Protein AF-A0A2A2B5B4-F1 (afdb_monomer_lite)

Secondary structure (DSSP, 8-state):
--------HHHHHHHHHHHHHHHHHHHHHHHH---HHHHHHHHHHHHHHHHHHHHHT-TTHHHHPPPPHHHHHHHHHHHHHHHHHHHHHHHH---TTHHHHHHHHHHHHHHHHHHT-

Radius of gyration: 15.84 Å; chains: 1; bounding box: 44×34×37 Å

Foldseek 3Di:
DPPQLDDDPVLLVLLLQLLVLVLVVLCVQLVVDPDPVSVVVSVVVNVVSVVLNVLSPDPCRRPDDDDDPVSLVSSLNSLVSVLVVLVVVCVVDPDPVVVVVNVVSVVVSVVSNVSSD

Structure (mmCIF, N/CA/C/O backbone):
data_AF-A0A2A2B5B4-F1
#
_entry.id   AF-A0A2A2B5B4-F1
#
loop_
_atom_site.group_PDB
_atom_site.id
_atom_site.type_symbol
_atom_site.label_atom_id
_atom_site.label_alt_id
_atom_site.label_comp_id
_atom_site.label_asym_id
_atom_site.label_entity_id
_atom_site.label_seq_id
_atom_site.pdbx_PDB_ins_code
_atom_site.Cartn_x
_atom_site.Cartn_y
_atom_site.Cartn_z
_atom_site.occupancy
_atom_site.B_iso_or_equiv
_atom_site.auth_seq_id
_atom_site.auth_comp_id
_atom_site.auth_asym_id
_atom_site.auth_atom_id
_atom_site.pdbx_PDB_model_num
ATOM 1 N N . MET A 1 1 ? 25.866 -2.144 -9.626 1.00 33.31 1 MET A N 1
ATOM 2 C CA . MET A 1 1 ? 24.778 -1.966 -10.611 1.00 33.31 1 MET A CA 1
ATOM 3 C C . MET A 1 1 ? 23.508 -1.640 -9.844 1.00 33.31 1 MET A C 1
ATOM 5 O O . MET A 1 1 ? 23.081 -2.465 -9.052 1.00 33.31 1 MET A O 1
ATOM 9 N N . SER A 1 2 ? 22.968 -0.429 -9.998 1.00 42.12 2 SER A N 1
ATOM 10 C CA . SER A 1 2 ? 21.659 -0.060 -9.443 1.00 42.12 2 SER A CA 1
ATOM 11 C C . SER A 1 2 ? 20.588 -0.766 -10.272 1.00 42.12 2 SER A C 1
ATOM 13 O O . SER A 1 2 ? 20.347 -0.368 -11.409 1.00 42.12 2 SER A O 1
ATOM 15 N N . SER A 1 3 ? 19.998 -1.851 -9.765 1.00 55.03 3 SER A N 1
ATOM 16 C CA . SER A 1 3 ? 18.815 -2.439 -10.395 1.00 55.03 3 SER A CA 1
ATOM 17 C C . SER A 1 3 ? 17.631 -1.523 -10.097 1.00 55.03 3 SER A C 1
ATOM 19 O O . SER A 1 3 ? 17.042 -1.591 -9.017 1.00 55.03 3 SER A O 1
ATOM 21 N N . TYR A 1 4 ? 17.326 -0.612 -11.017 1.00 67.25 4 TYR A N 1
ATOM 22 C CA . TYR A 1 4 ? 16.121 0.201 -10.919 1.00 67.25 4 TYR A CA 1
ATOM 23 C C . TYR A 1 4 ? 14.902 -0.723 -10.898 1.00 67.25 4 TYR A C 1
ATOM 25 O O . TYR A 1 4 ? 14.808 -1.677 -11.676 1.00 67.25 4 TYR A O 1
ATOM 33 N N . LEU A 1 5 ? 13.993 -0.471 -9.959 1.00 77.69 5 LEU A N 1
ATOM 34 C CA . LEU A 1 5 ? 12.760 -1.230 -9.836 1.00 77.69 5 LEU A CA 1
ATOM 35 C C . LEU A 1 5 ? 11.818 -0.802 -10.965 1.00 77.69 5 LEU A C 1
ATOM 37 O O . LEU A 1 5 ? 11.124 0.200 -10.846 1.00 77.69 5 LEU A O 1
ATOM 41 N N . CYS A 1 6 ? 11.804 -1.564 -12.054 1.00 84.25 6 CYS A N 1
ATOM 42 C CA . CYS A 1 6 ? 10.894 -1.333 -13.172 1.00 84.25 6 CYS A CA 1
ATOM 43 C C . CYS A 1 6 ? 9.521 -1.931 -12.855 1.00 84.25 6 CYS A C 1
ATOM 45 O O . CYS A 1 6 ? 9.409 -3.152 -12.728 1.00 84.25 6 CYS A O 1
ATOM 47 N N . LEU A 1 7 ? 8.486 -1.104 -12.725 1.00 87.31 7 LEU A N 1
ATOM 48 C CA . LEU A 1 7 ? 7.114 -1.546 -12.479 1.00 87.31 7 LEU A CA 1
ATOM 49 C C . LEU A 1 7 ? 6.248 -1.320 -13.718 1.00 87.31 7 LEU A C 1
ATOM 51 O O . LEU A 1 7 ? 6.225 -0.240 -14.300 1.00 87.31 7 LEU A O 1
ATOM 55 N N . THR A 1 8 ? 5.475 -2.333 -14.086 1.00 89.56 8 THR A N 1
ATOM 56 C CA . THR A 1 8 ? 4.401 -2.196 -15.072 1.00 89.56 8 THR A CA 1
ATOM 57 C C . THR A 1 8 ? 3.304 -1.273 -14.541 1.00 89.56 8 THR A C 1
ATOM 59 O O . THR A 1 8 ? 3.118 -1.143 -13.328 1.00 89.56 8 THR A O 1
ATOM 62 N N . ASP A 1 9 ? 2.510 -0.684 -15.434 1.00 89.12 9 ASP A N 1
ATOM 63 C CA . ASP A 1 9 ? 1.366 0.149 -15.036 1.00 89.12 9 ASP A CA 1
ATOM 64 C C . ASP A 1 9 ? 0.375 -0.617 -14.152 1.00 89.12 9 ASP A C 1
ATOM 66 O O . ASP A 1 9 ? -0.190 -0.066 -13.206 1.00 89.12 9 ASP A O 1
ATOM 70 N N . TYR A 1 10 ? 0.212 -1.918 -14.407 1.00 89.06 10 TYR A N 1
ATOM 71 C CA . TYR A 1 10 ? -0.595 -2.790 -13.562 1.00 89.06 10 TYR A CA 1
ATOM 72 C C . TYR A 1 10 ? -0.038 -2.891 -12.135 1.00 89.06 10 TYR A C 1
ATOM 74 O O . TYR A 1 10 ? -0.778 -2.690 -11.173 1.00 89.06 10 TYR A O 1
ATOM 82 N N . GLU A 1 11 ? 1.262 -3.156 -11.979 1.00 90.88 11 GLU A N 1
ATOM 83 C CA . GLU A 1 11 ? 1.911 -3.225 -10.664 1.00 90.88 11 GLU A CA 1
ATOM 84 C C . GLU A 1 11 ? 1.835 -1.879 -9.933 1.00 90.88 11 GLU A C 1
ATOM 86 O O . GLU A 1 11 ? 1.513 -1.849 -8.746 1.00 90.88 11 GLU A O 1
ATOM 91 N N . LYS A 1 12 ? 2.048 -0.758 -10.636 1.00 92.00 12 LYS A N 1
ATOM 92 C CA . LYS A 1 12 ? 1.894 0.592 -10.067 1.00 92.00 12 LYS A CA 1
ATOM 93 C C . LYS A 1 12 ? 0.477 0.818 -9.539 1.00 92.00 12 LYS A C 1
ATOM 95 O O . LYS A 1 12 ? 0.314 1.271 -8.407 1.00 92.00 12 LYS A O 1
ATOM 100 N N . ASN A 1 13 ? -0.544 0.441 -10.310 1.00 91.25 13 ASN A N 1
ATOM 101 C CA . ASN A 1 13 ? -1.948 0.544 -9.900 1.00 91.25 13 ASN A CA 1
ATOM 102 C C . ASN A 1 13 ? -2.293 -0.383 -8.726 1.00 91.25 13 ASN A C 1
ATOM 104 O O . ASN A 1 13 ? -3.082 -0.012 -7.850 1.00 91.25 13 ASN A O 1
ATOM 108 N N . LEU A 1 14 ? -1.697 -1.577 -8.680 1.00 91.56 14 LEU A N 1
ATOM 109 C CA . LEU A 1 14 ? -1.875 -2.515 -7.577 1.00 91.56 14 LEU A CA 1
ATOM 110 C C . LEU A 1 14 ? -1.286 -1.953 -6.278 1.00 91.56 14 LEU A C 1
ATOM 112 O O . LEU A 1 14 ? -1.946 -2.004 -5.238 1.00 91.56 14 LEU A O 1
ATOM 116 N N . ILE A 1 15 ? -0.084 -1.368 -6.339 1.00 93.00 15 ILE A N 1
ATOM 117 C CA . ILE A 1 15 ? 0.531 -0.701 -5.186 1.00 93.00 15 ILE A CA 1
ATOM 118 C C . ILE A 1 15 ? -0.302 0.502 -4.754 1.00 93.00 15 ILE A C 1
ATOM 120 O O . ILE A 1 15 ? -0.592 0.639 -3.570 1.00 93.00 15 ILE A O 1
ATOM 124 N N . ASP A 1 16 ? -0.726 1.347 -5.691 1.00 93.75 16 ASP A N 1
ATOM 125 C CA . ASP A 1 16 ? -1.550 2.515 -5.388 1.00 93.75 16 ASP A CA 1
ATOM 126 C C . ASP A 1 16 ? -2.844 2.124 -4.659 1.00 93.75 16 ASP A C 1
ATOM 128 O O . ASP A 1 16 ? -3.138 2.638 -3.581 1.00 93.75 16 ASP A O 1
ATOM 132 N N . SER A 1 17 ? -3.556 1.117 -5.172 1.00 91.88 17 SER A N 1
ATOM 133 C CA . SER A 1 17 ? -4.758 0.571 -4.528 1.00 91.88 17 SER A CA 1
ATOM 134 C C . SER A 1 17 ? -4.468 0.055 -3.114 1.00 91.88 17 SER A C 1
ATOM 136 O O . SER A 1 17 ? -5.252 0.260 -2.184 1.00 91.88 17 SER A O 1
ATOM 138 N N . ALA A 1 18 ? -3.327 -0.607 -2.933 1.00 93.38 18 ALA A N 1
ATOM 139 C CA . ALA A 1 18 ? -2.905 -1.157 -1.657 1.00 93.38 18 ALA A CA 1
ATOM 140 C C . ALA A 1 18 ? -2.564 -0.067 -0.622 1.00 93.38 18 ALA A C 1
ATOM 142 O O . ALA A 1 18 ? -2.933 -0.187 0.552 1.00 93.38 18 ALA A O 1
ATOM 143 N N . LEU A 1 19 ? -1.903 1.010 -1.054 1.00 95.44 19 LEU A N 1
ATOM 144 C CA . LEU A 1 19 ? -1.586 2.169 -0.220 1.00 95.44 19 LEU A CA 1
ATOM 145 C C . LEU A 1 19 ? -2.856 2.941 0.157 1.00 95.44 19 LEU A C 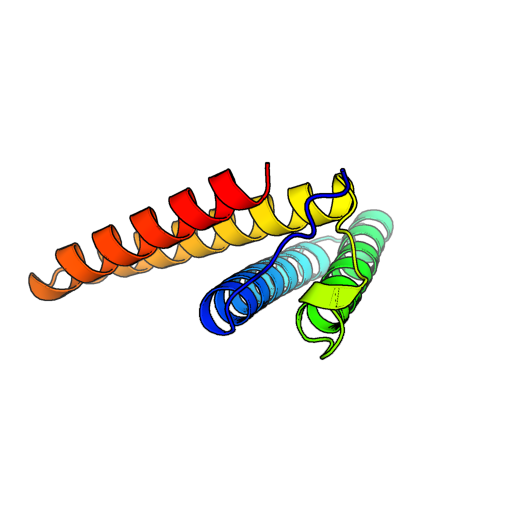1
ATOM 147 O O . LEU A 1 19 ? -3.041 3.246 1.334 1.00 95.44 19 LEU A O 1
ATOM 151 N N . LEU A 1 20 ? -3.780 3.157 -0.784 1.00 93.94 20 LEU A N 1
ATOM 152 C CA . LEU A 1 20 ? -5.066 3.812 -0.518 1.00 93.94 20 LEU A CA 1
ATOM 153 C C . LEU A 1 20 ? -5.905 3.050 0.519 1.00 93.94 20 LEU A C 1
ATOM 155 O O . LEU A 1 20 ? -6.476 3.659 1.426 1.00 93.94 20 LEU A O 1
ATOM 159 N N . ILE A 1 21 ? -5.940 1.715 0.452 1.00 91.94 21 ILE A N 1
ATOM 160 C CA . ILE A 1 21 ? -6.606 0.886 1.472 1.00 91.94 21 ILE A CA 1
ATOM 161 C C . ILE A 1 21 ? -5.953 1.070 2.843 1.00 91.94 21 ILE A C 1
ATOM 163 O O . ILE A 1 21 ? -6.649 1.159 3.858 1.00 91.94 21 ILE A O 1
ATOM 167 N N . LEU A 1 22 ? -4.621 1.118 2.898 1.00 93.06 22 LEU A N 1
ATOM 168 C CA . LEU A 1 22 ? -3.908 1.341 4.152 1.00 93.06 22 LEU A CA 1
ATOM 169 C C . LEU A 1 22 ? -4.224 2.728 4.729 1.00 93.06 22 LEU A C 1
ATOM 171 O O . LEU A 1 22 ? -4.459 2.842 5.931 1.00 93.06 22 LEU A O 1
ATOM 175 N N . MET A 1 23 ? -4.322 3.752 3.879 1.00 94.62 23 MET A N 1
ATOM 176 C CA . MET A 1 23 ? -4.707 5.100 4.298 1.00 94.62 23 MET A CA 1
ATOM 177 C C . MET A 1 23 ? -6.122 5.145 4.869 1.00 94.62 23 MET A C 1
ATOM 179 O O . MET A 1 23 ? -6.340 5.746 5.919 1.00 94.62 23 MET A O 1
ATOM 183 N N . GLN A 1 24 ? -7.076 4.463 4.228 1.00 93.00 24 GLN A N 1
ATOM 184 C CA . GLN A 1 24 ? -8.447 4.352 4.734 1.00 93.00 24 GLN A CA 1
ATOM 185 C C . GLN A 1 24 ? -8.491 3.695 6.119 1.00 93.00 24 GLN A C 1
ATOM 187 O O . GLN A 1 24 ? -9.188 4.188 7.005 1.00 93.00 24 GLN A O 1
ATOM 192 N N . LYS A 1 25 ? -7.708 2.629 6.342 1.00 90.75 25 LYS A N 1
ATOM 193 C CA . LYS A 1 25 ? -7.591 2.002 7.670 1.00 90.75 25 LYS A CA 1
ATOM 194 C C . LYS A 1 25 ? -7.005 2.962 8.704 1.00 90.75 25 LYS A C 1
ATOM 196 O O . LYS A 1 25 ? -7.524 3.056 9.808 1.00 90.75 25 LYS A O 1
ATOM 201 N N . ASN A 1 26 ? -5.961 3.705 8.346 1.00 92.06 26 ASN A N 1
ATOM 202 C CA . ASN A 1 26 ? -5.359 4.691 9.243 1.00 92.06 26 ASN A CA 1
ATOM 203 C C . ASN A 1 26 ? -6.340 5.817 9.607 1.00 92.06 26 ASN A C 1
ATOM 205 O O . ASN A 1 26 ? -6.359 6.234 10.758 1.00 92.06 26 ASN A O 1
ATOM 209 N N . ILE A 1 27 ? -7.180 6.279 8.668 1.00 92.06 27 ILE A N 1
ATOM 210 C CA . ILE A 1 27 ? -8.247 7.258 8.958 1.00 92.06 27 ILE A CA 1
ATOM 211 C C . ILE A 1 27 ? -9.228 6.676 9.978 1.00 92.06 27 ILE A C 1
ATOM 213 O O . ILE A 1 27 ? -9.578 7.347 10.944 1.00 92.06 27 ILE A O 1
ATOM 217 N N . GLN A 1 28 ? -9.641 5.418 9.800 1.00 90.81 28 GLN A N 1
ATOM 218 C CA . GLN A 1 28 ? -10.528 4.745 10.752 1.00 90.81 28 GLN A CA 1
ATOM 219 C C . GLN A 1 28 ? -9.900 4.659 12.148 1.00 90.81 28 GLN A C 1
ATOM 221 O O . GLN A 1 28 ? -10.561 5.007 13.121 1.00 90.81 28 GLN A O 1
ATOM 226 N N . TYR A 1 29 ? -8.629 4.259 12.251 1.00 88.69 29 TYR A N 1
ATOM 227 C CA . TYR A 1 29 ? -7.930 4.185 13.537 1.00 88.69 29 TYR A CA 1
ATOM 228 C C . TYR A 1 29 ? -7.711 5.555 14.181 1.00 88.69 29 TYR A C 1
ATOM 230 O O . TYR A 1 29 ? -7.867 5.686 15.391 1.00 88.69 29 TYR A O 1
ATOM 238 N N . SER A 1 30 ? -7.392 6.575 13.381 1.00 89.88 30 SER A N 1
ATOM 239 C CA . SER A 1 30 ? -7.278 7.960 13.844 1.00 89.88 30 SER A CA 1
ATOM 240 C C . SER A 1 30 ? -8.599 8.421 14.466 1.00 89.88 30 SER A C 1
ATOM 242 O O . SER A 1 30 ? -8.626 8.810 15.628 1.00 89.88 30 SER A O 1
ATOM 244 N N . ASN A 1 31 ? -9.716 8.246 13.755 1.00 89.31 31 ASN A N 1
ATOM 245 C CA . ASN A 1 31 ? -11.042 8.668 14.218 1.00 89.31 31 ASN A CA 1
ATOM 246 C C . ASN A 1 31 ? -11.557 7.888 15.442 1.00 89.31 31 ASN A C 1
ATOM 248 O O . ASN A 1 31 ? -12.451 8.363 16.134 1.00 89.31 31 ASN A O 1
ATOM 252 N N . GLN A 1 32 ? -11.042 6.680 15.687 1.00 90.94 32 GLN A N 1
ATOM 253 C CA . GLN A 1 32 ? -11.401 5.857 16.849 1.00 90.94 32 GLN A CA 1
ATOM 254 C C . GLN A 1 32 ? -10.581 6.190 18.100 1.00 90.94 32 GLN A C 1
ATOM 256 O O . GLN A 1 32 ? -10.948 5.764 19.194 1.00 90.94 32 GLN A O 1
ATOM 261 N N . SER A 1 33 ? -9.473 6.915 17.952 1.00 87.00 33 SER A N 1
ATOM 262 C CA . SER A 1 33 ? -8.606 7.277 19.067 1.00 87.00 33 SER A CA 1
ATOM 263 C C . SER A 1 33 ? -9.069 8.569 19.729 1.00 87.00 33 SER A C 1
ATOM 265 O O . SER A 1 33 ? -9.339 9.557 19.051 1.00 87.00 33 SER A O 1
ATOM 267 N N . THR A 1 34 ? -9.074 8.591 21.060 1.00 86.44 34 THR A N 1
ATOM 268 C CA . THR A 1 34 ? -9.231 9.815 21.863 1.00 86.44 34 THR A CA 1
ATOM 269 C C . THR A 1 34 ? -7.894 10.478 22.198 1.00 86.44 34 THR A C 1
ATOM 271 O O . THR A 1 34 ? -7.878 11.555 22.778 1.00 86.44 34 THR A O 1
ATOM 274 N N . GLU A 1 35 ? -6.771 9.831 21.875 1.00 93.00 35 GLU A N 1
ATOM 275 C CA . GLU A 1 35 ? -5.427 10.353 22.125 1.00 93.00 35 GLU A CA 1
ATOM 276 C C . GLU A 1 35 ? -4.900 11.122 20.907 1.00 93.00 35 GLU A C 1
ATOM 278 O O . GLU A 1 35 ? -4.681 10.532 19.841 1.00 93.00 35 GLU A O 1
ATOM 283 N N . ASP A 1 36 ? -4.626 12.418 21.086 1.00 89.25 36 ASP A N 1
ATOM 284 C CA . ASP A 1 36 ? -4.127 13.324 20.038 1.00 89.25 36 ASP A CA 1
ATOM 285 C C . ASP A 1 36 ? -2.831 12.823 19.388 1.00 89.25 36 ASP A C 1
ATOM 287 O O . ASP A 1 36 ? -2.654 12.913 18.172 1.00 89.25 36 ASP A O 1
ATOM 291 N N . PHE A 1 37 ? -1.926 12.235 20.177 1.00 91.06 37 PHE A N 1
ATOM 292 C CA . PHE A 1 37 ? -0.672 11.679 19.665 1.00 91.06 37 PHE A CA 1
ATOM 293 C C . PHE A 1 37 ? -0.913 10.544 18.659 1.00 91.06 37 PHE A C 1
ATOM 295 O O . PHE A 1 37 ? -0.280 10.489 17.601 1.00 91.06 37 PHE A O 1
ATOM 302 N N . ILE A 1 38 ? -1.861 9.653 18.956 1.00 88.50 38 ILE A N 1
ATOM 303 C CA . ILE A 1 38 ? -2.233 8.548 18.067 1.00 88.50 38 ILE A CA 1
ATOM 304 C C . ILE A 1 38 ? -2.918 9.094 16.808 1.00 88.50 38 ILE A C 1
ATOM 306 O O . ILE A 1 38 ? -2.635 8.628 15.701 1.00 88.50 38 ILE A O 1
ATOM 310 N N . GLN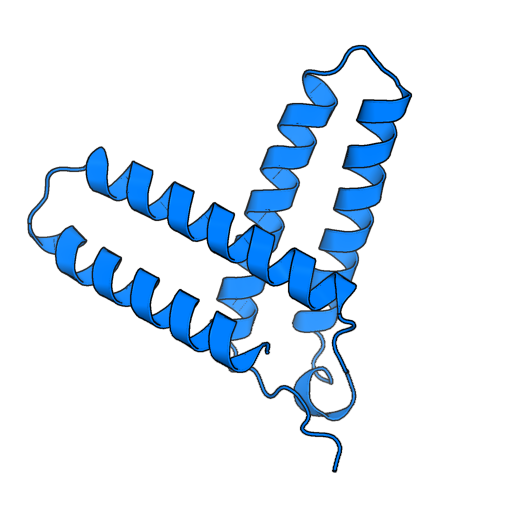 A 1 39 ? -3.775 10.110 16.946 1.00 89.38 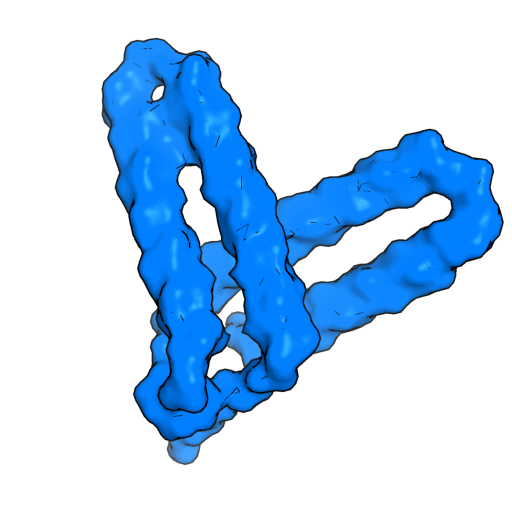39 GLN A N 1
ATOM 311 C CA . GLN A 1 39 ? -4.412 10.756 15.798 1.00 89.38 39 GLN A CA 1
ATOM 312 C C . GLN A 1 39 ? -3.376 11.361 14.844 1.00 89.38 39 GLN A C 1
ATOM 314 O O . GLN A 1 39 ? -3.390 11.048 13.648 1.00 89.38 39 GLN A O 1
ATOM 319 N N . GLN A 1 40 ? -2.440 12.153 15.379 1.00 91.44 40 GLN A N 1
ATOM 320 C CA . GLN A 1 40 ? -1.352 12.772 14.619 1.00 91.44 40 GLN A CA 1
ATOM 321 C C . GLN A 1 40 ? -0.438 11.730 13.972 1.00 91.44 40 GLN A C 1
ATOM 323 O O . GLN A 1 40 ? -0.042 11.889 12.817 1.00 91.44 40 GLN A O 1
ATOM 328 N N . HIS A 1 41 ? -0.131 10.633 14.672 1.00 92.06 41 HIS A N 1
ATOM 329 C CA . HIS A 1 41 ? 0.656 9.535 14.113 1.00 92.06 41 HIS A CA 1
ATOM 330 C C . HIS A 1 41 ? 0.037 8.996 12.815 1.00 92.06 41 HIS A C 1
ATOM 332 O O 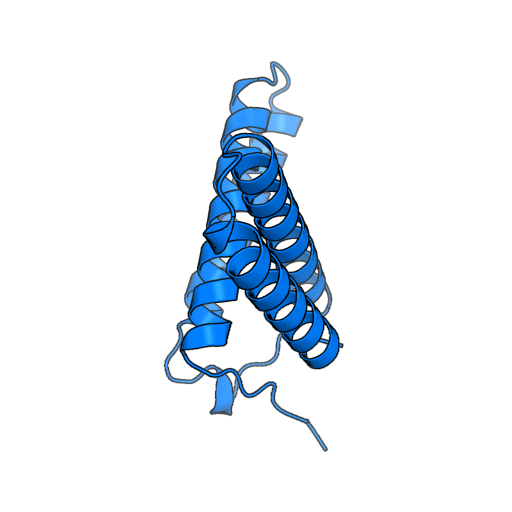. HIS A 1 41 ? 0.726 8.896 11.797 1.00 92.06 41 HIS A O 1
ATOM 338 N N . TYR A 1 42 ? -1.264 8.687 12.823 1.00 91.69 42 TYR A N 1
ATOM 339 C CA . TYR A 1 42 ? -1.950 8.156 11.643 1.00 91.69 42 TYR A CA 1
ATOM 340 C C . TYR A 1 42 ? -2.106 9.187 10.520 1.00 91.69 42 TYR A C 1
ATOM 342 O O . TYR A 1 42 ? -1.998 8.820 9.348 1.00 91.69 42 TYR A O 1
ATOM 350 N N . GLN A 1 43 ? -2.306 10.466 10.848 1.00 90.44 43 GLN A N 1
ATOM 351 C CA . GLN A 1 43 ? -2.345 11.548 9.857 1.00 90.44 43 GLN A CA 1
ATOM 352 C C . GLN A 1 43 ? -0.990 11.725 9.159 1.00 90.44 43 GLN A C 1
ATOM 354 O O . GLN A 1 43 ? -0.922 11.712 7.930 1.00 90.44 43 GLN A O 1
ATOM 359 N N . ASN A 1 44 ? 0.099 11.793 9.929 1.00 92.75 44 ASN A N 1
ATOM 360 C CA . ASN A 1 44 ? 1.458 11.894 9.394 1.00 92.75 44 ASN A CA 1
ATOM 361 C C . ASN A 1 44 ? 1.821 10.667 8.556 1.00 92.75 44 ASN A C 1
ATOM 363 O O . ASN A 1 44 ? 2.415 10.784 7.484 1.00 92.75 44 ASN A O 1
ATOM 367 N N . PHE A 1 45 ? 1.428 9.477 9.016 1.00 93.25 45 PHE A N 1
ATOM 368 C CA . PHE A 1 45 ? 1.657 8.261 8.253 1.00 93.25 45 PHE A CA 1
ATOM 369 C C . PHE A 1 45 ? 0.881 8.271 6.929 1.00 93.25 45 PHE A C 1
ATOM 371 O O . PHE A 1 45 ? 1.437 7.883 5.904 1.00 93.25 45 PHE A O 1
ATOM 378 N N . ASN A 1 46 ? -0.351 8.787 6.906 1.00 94.38 46 ASN A N 1
ATOM 379 C CA . ASN A 1 46 ? -1.103 8.972 5.666 1.00 94.38 46 ASN A CA 1
ATOM 380 C C . ASN A 1 46 ? -0.446 9.956 4.710 1.00 94.38 46 ASN A C 1
ATOM 382 O O . ASN A 1 46 ? -0.419 9.678 3.516 1.00 94.38 46 ASN A O 1
ATOM 386 N N . LEU A 1 47 ? 0.131 11.051 5.199 1.00 94.69 47 LEU A N 1
ATOM 387 C CA . LEU A 1 47 ? 0.879 11.959 4.333 1.00 94.69 47 LEU A CA 1
ATOM 388 C C . LEU A 1 47 ? 2.039 11.228 3.636 1.00 94.69 47 LEU A C 1
ATOM 390 O O . LEU A 1 47 ? 2.170 11.304 2.419 1.00 94.69 47 LEU A O 1
ATOM 394 N N . THR A 1 48 ? 2.796 10.409 4.376 1.00 94.19 48 THR A N 1
ATOM 395 C CA . THR A 1 48 ? 3.869 9.583 3.790 1.00 94.19 48 THR A CA 1
ATOM 396 C C . THR A 1 48 ? 3.345 8.596 2.737 1.00 94.19 48 THR A C 1
ATOM 398 O O . THR A 1 48 ? 3.993 8.370 1.717 1.00 94.19 48 THR A O 1
ATOM 401 N N . LEU A 1 49 ? 2.182 7.976 2.963 1.00 95.06 49 LEU A N 1
ATOM 402 C CA . LEU A 1 49 ? 1.582 7.059 1.984 1.00 95.06 49 LEU A CA 1
ATOM 403 C C . LEU A 1 49 ? 1.120 7.799 0.719 1.00 95.06 49 LEU A C 1
ATOM 405 O O . LEU A 1 49 ? 1.270 7.268 -0.378 1.00 95.06 49 LEU A O 1
ATOM 409 N N . PHE A 1 50 ? 0.612 9.026 0.863 1.00 94.25 50 PHE A N 1
ATOM 410 C CA . PHE A 1 50 ? 0.191 9.869 -0.256 1.00 94.25 50 PHE A CA 1
ATOM 411 C C . PHE A 1 50 ? 1.377 10.259 -1.141 1.00 94.25 50 PHE A C 1
ATOM 413 O O . PHE A 1 50 ? 1.328 10.102 -2.361 1.00 94.25 50 PHE A O 1
ATOM 420 N N . GLU A 1 51 ? 2.465 10.716 -0.523 1.00 94.06 51 GLU A N 1
ATOM 421 C CA . GLU A 1 51 ? 3.713 11.041 -1.218 1.00 94.06 51 GLU A CA 1
ATOM 422 C C . GLU A 1 51 ? 4.262 9.824 -1.969 1.00 94.06 51 GLU A C 1
ATOM 424 O O . GLU A 1 51 ? 4.706 9.939 -3.111 1.00 94.06 51 GLU A O 1
ATOM 429 N N . LEU A 1 52 ? 4.165 8.635 -1.367 1.00 94.25 52 LEU A N 1
ATOM 430 C CA . LEU A 1 52 ? 4.583 7.392 -2.003 1.00 94.25 52 LEU A CA 1
ATOM 431 C C . LEU A 1 52 ? 3.710 7.026 -3.215 1.00 94.25 52 LEU A C 1
ATOM 433 O O . LEU A 1 52 ? 4.248 6.627 -4.248 1.00 94.25 52 LEU A O 1
ATOM 437 N N . CYS A 1 53 ? 2.389 7.209 -3.135 1.00 93.94 53 CYS A N 1
ATOM 438 C CA . CYS A 1 53 ? 1.491 7.069 -4.288 1.00 93.94 53 CYS A CA 1
ATOM 439 C C . CYS A 1 53 ? 1.893 8.009 -5.434 1.00 93.94 53 CYS A C 1
ATOM 441 O O . CYS A 1 53 ? 2.012 7.574 -6.581 1.00 93.94 53 CYS A O 1
ATOM 443 N N . ALA A 1 54 ? 2.140 9.286 -5.125 1.00 92.94 54 ALA A N 1
ATOM 444 C CA . ALA A 1 54 ? 2.567 10.275 -6.113 1.00 92.94 54 ALA A CA 1
ATOM 445 C C . ALA A 1 54 ? 3.915 9.898 -6.748 1.00 92.94 54 ALA A C 1
ATOM 447 O O . ALA A 1 54 ? 4.070 9.964 -7.967 1.00 92.94 54 ALA A O 1
ATOM 448 N N . LYS A 1 55 ? 4.864 9.426 -5.932 1.00 91.56 55 LYS A N 1
ATOM 449 C CA . LYS A 1 55 ? 6.175 8.955 -6.383 1.00 91.56 55 LYS A CA 1
ATOM 450 C C . LYS A 1 55 ? 6.059 7.787 -7.362 1.00 91.56 55 LYS A C 1
ATOM 452 O O . LYS A 1 55 ? 6.655 7.841 -8.430 1.00 91.56 55 LYS A O 1
ATOM 457 N N . ILE A 1 56 ? 5.270 6.762 -7.036 1.00 90.06 56 ILE A N 1
ATOM 458 C CA . ILE A 1 56 ? 5.098 5.558 -7.875 1.00 90.06 56 ILE A CA 1
ATOM 459 C C . ILE A 1 56 ? 4.421 5.879 -9.211 1.00 90.06 56 ILE A C 1
ATOM 461 O O . ILE A 1 56 ? 4.752 5.282 -10.235 1.00 90.06 56 ILE A O 1
ATOM 465 N N . LYS A 1 57 ? 3.488 6.834 -9.211 1.00 89.94 57 LYS A N 1
ATOM 466 C CA . LYS A 1 57 ? 2.794 7.306 -10.418 1.00 89.94 57 LYS A CA 1
ATOM 467 C C . LYS A 1 57 ? 3.608 8.295 -11.250 1.00 89.94 57 LYS A C 1
ATOM 469 O O . LYS A 1 57 ? 3.166 8.667 -12.335 1.00 89.94 57 LYS A O 1
ATOM 474 N N . SER A 1 58 ? 4.767 8.734 -10.761 1.00 89.56 58 SER A N 1
ATOM 475 C CA . SER A 1 58 ? 5.625 9.647 -11.505 1.00 89.56 58 SER A CA 1
ATOM 476 C C . SER A 1 58 ? 6.047 9.021 -12.844 1.00 89.56 58 SER A C 1
ATOM 478 O O . SER A 1 58 ? 6.491 7.868 -12.861 1.00 89.56 58 SER A O 1
ATOM 480 N N . PRO A 1 59 ? 5.988 9.770 -13.961 1.00 85.00 59 PRO A N 1
ATOM 481 C CA . PRO A 1 59 ? 6.477 9.307 -15.263 1.00 85.00 59 PRO A CA 1
ATOM 482 C C . PRO A 1 59 ? 7.947 8.864 -15.252 1.00 85.00 59 PRO A C 1
ATOM 484 O O . PRO A 1 59 ? 8.358 8.048 -16.075 1.00 85.00 59 PRO A O 1
ATOM 487 N N . ASP A 1 60 ? 8.737 9.388 -14.312 1.00 84.62 60 ASP A N 1
ATOM 488 C CA . ASP A 1 60 ? 10.171 9.114 -14.199 1.00 84.62 60 ASP A CA 1
ATOM 489 C C . ASP A 1 60 ? 10.513 8.034 -13.166 1.00 84.62 60 ASP A C 1
ATOM 491 O O . ASP A 1 60 ? 11.696 7.798 -12.895 1.00 84.62 60 ASP A O 1
ATOM 495 N N . PHE A 1 61 ? 9.501 7.362 -12.602 1.00 85.25 61 PHE A N 1
ATOM 496 C CA . PHE A 1 61 ? 9.694 6.357 -11.559 1.00 85.25 61 PHE A CA 1
ATOM 497 C C . PHE A 1 61 ? 10.698 5.274 -11.985 1.00 85.25 61 PHE A C 1
ATOM 499 O O . PHE A 1 61 ? 11.713 5.080 -11.319 1.00 85.25 61 PHE A O 1
ATOM 506 N N . ASP A 1 62 ? 10.479 4.650 -13.146 1.00 78.88 62 ASP A N 1
ATOM 507 C CA . ASP A 1 62 ? 11.303 3.527 -13.623 1.00 78.88 62 ASP A CA 1
ATOM 508 C C . ASP A 1 62 ? 12.697 3.949 -14.114 1.00 78.88 62 ASP A C 1
ATOM 510 O O . ASP A 1 62 ? 13.560 3.102 -14.338 1.00 78.88 62 ASP A O 1
ATOM 514 N N . LYS A 1 63 ? 12.918 5.254 -14.317 1.00 73.56 63 LYS A N 1
ATOM 515 C CA . LYS A 1 63 ? 14.164 5.785 -14.884 1.00 73.56 63 LYS A CA 1
ATOM 516 C C . LYS A 1 63 ? 15.159 6.166 -13.799 1.00 73.56 63 LYS A C 1
ATOM 518 O O . LYS A 1 63 ? 16.328 5.816 -13.897 1.00 73.56 63 LYS A O 1
ATOM 523 N N . ASN A 1 64 ? 14.693 6.894 -12.783 1.00 69.12 64 ASN A N 1
ATOM 524 C CA . ASN A 1 64 ? 15.578 7.602 -11.856 1.00 69.12 64 ASN A CA 1
ATOM 525 C C . ASN A 1 64 ? 15.165 7.487 -10.384 1.00 69.12 64 ASN A C 1
ATOM 527 O O . ASN A 1 64 ? 15.881 8.001 -9.523 1.00 69.12 64 ASN A O 1
ATOM 531 N N . MET A 1 65 ? 14.032 6.853 -10.062 1.00 72.56 65 MET A N 1
ATOM 532 C CA . MET A 1 65 ? 13.562 6.784 -8.679 1.00 72.56 65 MET A CA 1
ATOM 533 C C . MET A 1 65 ? 13.882 5.437 -8.043 1.00 72.56 65 MET A C 1
ATOM 535 O O . MET A 1 65 ? 13.579 4.370 -8.568 1.00 72.56 65 MET A O 1
ATOM 539 N N . SER A 1 66 ? 14.477 5.495 -6.857 1.00 81.88 66 SER A N 1
ATOM 540 C CA . SER A 1 66 ? 14.616 4.344 -5.975 1.00 81.88 66 SER A CA 1
ATOM 541 C C . SER A 1 66 ? 13.580 4.413 -4.860 1.00 81.88 66 SER A C 1
ATOM 543 O O . SER A 1 66 ? 13.178 5.491 -4.406 1.00 81.88 66 SER A O 1
ATOM 545 N N . LEU A 1 67 ? 13.144 3.245 -4.400 1.00 87.38 67 LEU A N 1
ATOM 546 C CA . LEU A 1 67 ? 12.379 3.125 -3.170 1.00 87.38 67 LEU A CA 1
ATOM 547 C C . LEU A 1 67 ? 13.338 2.869 -2.010 1.00 87.38 67 LEU A C 1
ATOM 549 O O . LEU A 1 67 ? 14.185 1.979 -2.059 1.00 87.38 67 LEU A O 1
ATOM 553 N N . SER A 1 68 ? 13.184 3.638 -0.943 1.00 89.81 68 SER A N 1
ATOM 554 C CA . SER A 1 68 ? 13.829 3.369 0.335 1.00 89.81 68 SER A CA 1
ATOM 555 C C . SER A 1 68 ? 13.250 2.106 0.975 1.00 89.81 68 SER A C 1
ATOM 557 O O . SER A 1 68 ? 12.100 1.725 0.741 1.00 89.81 68 SER A O 1
ATOM 559 N N . SER A 1 69 ? 14.003 1.488 1.887 1.00 89.00 69 SER A N 1
ATOM 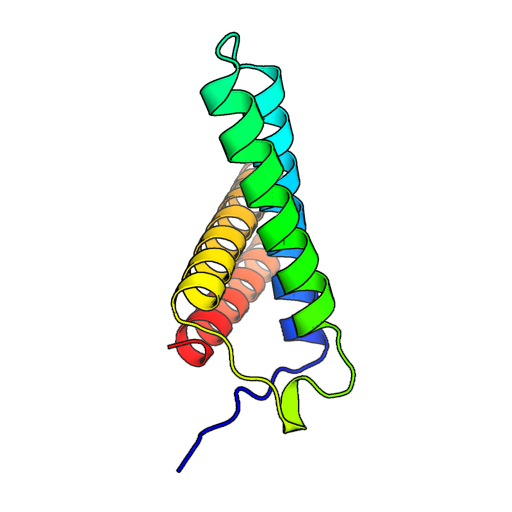560 C CA . SER A 1 69 ? 13.519 0.321 2.638 1.00 89.00 69 SER A CA 1
ATOM 561 C C . SER A 1 69 ? 12.236 0.610 3.426 1.00 89.00 69 SER A C 1
ATOM 563 O O . SER A 1 69 ? 11.429 -0.292 3.642 1.00 89.00 69 SER A O 1
ATOM 565 N N . LYS A 1 70 ? 12.025 1.860 3.865 1.00 90.88 70 LYS A N 1
ATOM 566 C CA . LYS A 1 70 ? 10.799 2.269 4.565 1.00 90.88 70 LYS A CA 1
ATOM 567 C C . LYS A 1 70 ? 9.603 2.295 3.613 1.00 90.88 70 LYS A C 1
ATOM 569 O O . LYS A 1 70 ? 8.548 1.781 3.967 1.00 90.88 70 LYS A O 1
ATOM 574 N N . GLU A 1 71 ? 9.777 2.834 2.409 1.00 92.31 71 GLU A N 1
ATOM 575 C CA . GLU A 1 71 ? 8.736 2.841 1.376 1.00 92.31 71 GLU A CA 1
ATOM 576 C C . GLU A 1 71 ? 8.383 1.415 0.939 1.00 92.31 71 GLU A C 1
ATOM 578 O O . GLU A 1 71 ? 7.207 1.063 0.917 1.00 92.31 71 GLU A O 1
ATOM 583 N N . ILE A 1 72 ? 9.383 0.554 0.716 1.00 91.56 72 ILE A N 1
ATOM 584 C CA . ILE A 1 72 ? 9.171 -0.869 0.398 1.00 91.56 72 ILE A CA 1
ATOM 585 C C . ILE A 1 72 ? 8.362 -1.564 1.503 1.00 91.56 72 ILE A C 1
ATOM 587 O O . ILE A 1 72 ? 7.397 -2.275 1.217 1.00 91.56 72 ILE A O 1
ATOM 591 N N . LYS A 1 73 ? 8.697 -1.327 2.779 1.00 91.50 73 LYS A N 1
ATOM 592 C CA . LYS A 1 73 ? 7.932 -1.865 3.918 1.00 91.50 73 LYS A CA 1
ATOM 593 C C . LYS A 1 73 ? 6.481 -1.378 3.923 1.00 91.50 73 LYS A C 1
ATOM 595 O O . LYS A 1 73 ? 5.581 -2.181 4.171 1.00 91.50 73 LYS A O 1
ATOM 600 N N . SER A 1 74 ? 6.242 -0.098 3.640 1.00 92.75 74 SER A N 1
ATOM 601 C CA . SER A 1 74 ? 4.885 0.454 3.536 1.00 92.75 74 SER A CA 1
ATOM 602 C C . SER A 1 74 ? 4.089 -0.196 2.403 1.00 92.75 74 SER A C 1
ATOM 604 O O . SER A 1 74 ? 2.936 -0.570 2.619 1.00 92.75 74 SER A O 1
ATOM 606 N N . ILE A 1 75 ? 4.711 -0.413 1.239 1.00 92.38 75 ILE A N 1
ATOM 607 C CA . ILE A 1 75 ? 4.086 -1.099 0.098 1.00 92.38 75 ILE A CA 1
ATOM 608 C C . ILE A 1 75 ? 3.716 -2.531 0.471 1.00 92.38 75 ILE A C 1
ATOM 610 O O . ILE A 1 75 ? 2.559 -2.912 0.318 1.00 92.38 75 ILE A O 1
ATOM 614 N N . LYS A 1 76 ? 4.649 -3.304 1.042 1.00 91.69 76 LYS A N 1
ATOM 615 C CA . LYS A 1 76 ? 4.388 -4.683 1.495 1.00 91.69 76 LYS A CA 1
ATOM 616 C C . LYS A 1 76 ? 3.237 -4.744 2.509 1.00 91.69 76 LYS A C 1
ATOM 618 O O . LYS A 1 76 ? 2.332 -5.569 2.387 1.00 91.69 76 LYS A O 1
ATOM 623 N N . LYS A 1 77 ? 3.191 -3.811 3.470 1.00 90.94 77 LYS A N 1
ATOM 624 C CA . LYS A 1 77 ? 2.082 -3.706 4.440 1.00 90.94 77 LYS A CA 1
ATOM 625 C C . LYS A 1 77 ? 0.742 -3.387 3.763 1.00 90.94 77 LYS A C 1
ATOM 627 O O . LYS A 1 77 ? -0.293 -3.946 4.145 1.00 90.94 77 LYS A O 1
ATOM 632 N N . GLY A 1 78 ? 0.755 -2.505 2.765 1.00 91.19 78 GLY A N 1
ATOM 633 C CA . GLY A 1 78 ? -0.404 -2.212 1.924 1.00 91.19 78 GLY A CA 1
ATOM 634 C C . GLY A 1 78 ? -0.878 -3.452 1.170 1.00 91.19 78 GLY A C 1
ATOM 635 O O . GLY A 1 78 ? -2.054 -3.804 1.250 1.00 91.19 78 GLY A O 1
ATOM 636 N N . LEU A 1 79 ? 0.030 -4.154 0.486 1.00 91.44 79 LEU A N 1
ATOM 637 C CA . LEU A 1 79 ? -0.271 -5.352 -0.306 1.00 91.44 79 LEU A CA 1
ATOM 638 C C . LEU A 1 79 ? -0.864 -6.467 0.560 1.00 91.44 79 LEU A C 1
ATOM 640 O O . LEU A 1 79 ? -1.890 -7.048 0.208 1.00 91.44 79 LEU A O 1
ATOM 644 N N . THR A 1 80 ? -0.305 -6.684 1.751 1.00 89.50 80 THR A N 1
ATOM 645 C CA . THR A 1 80 ? -0.875 -7.600 2.749 1.00 89.50 80 THR A CA 1
ATOM 646 C C . THR A 1 80 ? -2.300 -7.189 3.149 1.00 89.50 80 THR A C 1
ATOM 648 O O . THR A 1 80 ? -3.195 -8.032 3.263 1.00 89.50 80 THR A O 1
ATOM 651 N N . SER A 1 81 ? -2.550 -5.887 3.336 1.00 87.50 81 SER A N 1
ATOM 652 C CA . SER A 1 81 ? -3.889 -5.369 3.653 1.00 87.50 81 SER A CA 1
ATOM 653 C C . SER A 1 81 ? -4.886 -5.561 2.514 1.00 87.50 81 SER A C 1
ATOM 655 O O . SER A 1 81 ? -6.028 -5.941 2.782 1.00 87.50 81 SER A O 1
ATOM 657 N N . LEU A 1 82 ? -4.465 -5.325 1.271 1.00 87.19 82 LEU A N 1
ATOM 658 C CA . LEU A 1 82 ? -5.266 -5.562 0.074 1.00 87.19 82 LEU A CA 1
ATOM 659 C C . LEU A 1 82 ? -5.603 -7.052 -0.059 1.00 87.19 82 LEU A C 1
ATOM 661 O O . LEU A 1 82 ? -6.769 -7.406 -0.212 1.00 87.19 82 LEU A O 1
ATOM 665 N N . TYR A 1 83 ? -4.613 -7.930 0.097 1.00 85.94 83 TYR A N 1
ATOM 666 C CA . TYR A 1 83 ? -4.814 -9.377 0.075 1.00 85.94 83 TYR A CA 1
ATOM 667 C C . TYR A 1 83 ? -5.817 -9.846 1.139 1.00 85.94 83 TYR A C 1
ATOM 669 O O . TYR A 1 83 ? -6.712 -10.642 0.849 1.00 85.94 83 TYR A O 1
ATOM 677 N N . SER A 1 84 ? -5.708 -9.330 2.368 1.00 85.00 84 SER A N 1
ATOM 678 C CA . SER A 1 84 ? -6.660 -9.619 3.447 1.00 85.00 84 SER A CA 1
ATOM 679 C C . SER A 1 84 ? -8.082 -9.156 3.102 1.00 85.00 84 SER A C 1
ATOM 681 O O . SER A 1 84 ? -9.047 -9.870 3.362 1.00 85.00 84 SER A O 1
ATOM 683 N N . LEU A 1 85 ? -8.227 -7.996 2.458 1.00 83.19 85 LEU A N 1
ATOM 684 C CA . LEU A 1 85 ? -9.528 -7.491 2.024 1.00 83.19 85 LEU A CA 1
ATOM 685 C C . LEU A 1 85 ? -10.140 -8.360 0.913 1.00 83.19 85 LEU A C 1
ATOM 687 O O . LEU A 1 85 ? -11.326 -8.693 0.969 1.00 83.19 85 LEU A O 1
ATOM 691 N N . ILE A 1 86 ? -9.341 -8.741 -0.088 1.00 82.06 86 ILE A N 1
ATOM 692 C CA . ILE A 1 86 ? -9.782 -9.605 -1.192 1.00 82.06 86 ILE A CA 1
ATOM 693 C C . ILE A 1 86 ? -10.194 -10.978 -0.646 1.00 82.06 86 ILE A C 1
ATOM 695 O O . ILE A 1 86 ? -11.269 -11.469 -0.990 1.00 82.06 86 ILE A O 1
ATOM 699 N N . SER A 1 87 ? -9.399 -11.574 0.249 1.00 77.75 87 SER A N 1
ATOM 700 C CA . SER A 1 87 ? -9.719 -12.881 0.836 1.00 77.75 87 SER A CA 1
ATOM 701 C C . SER A 1 87 ? -11.013 -12.847 1.652 1.00 77.75 87 SER A C 1
ATOM 703 O O . SER A 1 87 ? -11.860 -13.724 1.491 1.00 77.75 87 SER A O 1
ATOM 705 N N . GLN A 1 88 ? -11.238 -11.800 2.451 1.00 77.62 88 GLN A N 1
ATOM 706 C CA . GLN A 1 88 ? -12.497 -11.617 3.179 1.00 77.62 88 GLN A CA 1
ATOM 707 C C . GLN A 1 88 ? -13.702 -11.489 2.239 1.00 77.62 88 GLN A C 1
ATOM 709 O O . GLN A 1 88 ? -14.761 -12.052 2.521 1.00 77.62 88 GLN A O 1
ATOM 714 N N . LYS A 1 89 ? -13.567 -10.761 1.122 1.00 75.38 89 LYS A N 1
ATOM 715 C CA . LYS A 1 89 ? -14.640 -10.638 0.121 1.00 75.38 89 LYS A CA 1
ATOM 716 C C . LYS A 1 89 ? -14.935 -11.976 -0.563 1.00 75.38 89 LYS A C 1
ATOM 718 O O . LYS A 1 89 ? -16.107 -12.312 -0.708 1.00 75.38 89 LYS A O 1
ATOM 723 N N . ALA A 1 90 ? -13.902 -12.746 -0.906 1.00 70.75 90 ALA A N 1
ATOM 724 C CA . ALA A 1 90 ? -14.044 -14.069 -1.513 1.00 70.75 90 ALA A CA 1
ATOM 725 C C . ALA A 1 90 ? -14.717 -15.078 -0.564 1.00 70.75 90 ALA A C 1
ATOM 727 O O . ALA A 1 90 ? -15.586 -15.832 -0.980 1.00 70.75 90 ALA A O 1
ATOM 728 N N . VAL A 1 91 ? -14.391 -15.059 0.734 1.00 65.69 91 VAL A N 1
ATOM 729 C CA . VAL A 1 91 ? -15.059 -15.920 1.731 1.00 65.69 91 VAL A CA 1
ATOM 730 C C . VAL A 1 91 ? -16.541 -15.555 1.894 1.00 65.69 91 VAL A C 1
ATOM 732 O O . VAL A 1 91 ? -17.377 -16.440 2.077 1.00 65.69 91 VAL A O 1
ATOM 735 N N . LYS A 1 92 ? -16.887 -14.263 1.803 1.00 67.62 92 LYS A N 1
ATOM 736 C CA . LYS A 1 92 ? -18.277 -13.786 1.903 1.00 67.62 92 LYS A CA 1
ATOM 737 C C . LYS A 1 92 ? -19.119 -14.104 0.659 1.00 67.62 92 LYS A C 1
ATOM 739 O O . LYS A 1 92 ? -20.334 -14.227 0.785 1.00 67.62 92 LYS A O 1
ATOM 744 N N . LYS A 1 93 ? -18.505 -14.254 -0.519 1.00 60.94 93 LYS A N 1
ATOM 745 C CA . LYS A 1 93 ? -19.180 -14.596 -1.779 1.00 60.94 93 LYS A CA 1
ATOM 746 C C . LYS A 1 93 ? -18.902 -16.055 -2.157 1.00 60.94 93 LYS A C 1
ATOM 748 O O . LYS A 1 93 ? -17.909 -16.367 -2.803 1.00 60.94 93 LYS A O 1
ATOM 753 N N . LYS A 1 94 ? -19.789 -16.973 -1.763 1.00 57.06 94 LYS A N 1
ATOM 754 C CA . LYS A 1 94 ? -19.747 -18.378 -2.207 1.00 57.06 94 LYS A CA 1
ATOM 755 C C . LYS A 1 94 ? -20.157 -18.492 -3.686 1.00 57.06 94 LYS A C 1
ATOM 757 O O . LYS A 1 94 ? -21.282 -18.879 -3.969 1.00 57.06 94 LYS A O 1
ATOM 762 N N . GLU A 1 95 ? -19.262 -18.190 -4.623 1.00 54.56 95 GLU A N 1
ATOM 763 C CA . GLU A 1 95 ? -19.473 -18.452 -6.057 1.00 54.56 95 GLU A CA 1
ATOM 764 C C . GLU A 1 95 ? -18.231 -19.098 -6.685 1.00 54.56 95 GLU A C 1
ATOM 766 O O . GLU A 1 95 ? -17.099 -18.678 -6.443 1.00 54.56 95 GLU A O 1
ATOM 771 N N . ALA A 1 96 ? -18.448 -20.144 -7.487 1.00 56.88 96 ALA A N 1
ATOM 772 C CA . ALA A 1 96 ? -17.403 -21.022 -8.018 1.00 56.88 96 ALA A CA 1
ATOM 773 C C . ALA A 1 96 ? -16.373 -20.311 -8.920 1.00 56.88 96 ALA A C 1
ATOM 775 O O . ALA A 1 96 ? -15.225 -20.742 -8.957 1.00 56.88 96 ALA A O 1
ATOM 776 N N . ASN A 1 97 ? -16.739 -19.190 -9.555 1.00 58.88 97 ASN A N 1
ATOM 777 C CA . ASN A 1 97 ? -15.863 -18.455 -10.477 1.00 58.88 97 ASN A CA 1
ATOM 778 C C . ASN A 1 97 ? -14.850 -17.528 -9.774 1.00 58.88 97 ASN A C 1
ATOM 780 O O . ASN A 1 97 ? -13.812 -17.219 -10.342 1.00 58.88 97 ASN A O 1
ATOM 784 N N . GLN A 1 98 ? -15.085 -17.121 -8.518 1.00 59.41 98 GLN A N 1
ATOM 785 C CA . GLN A 1 98 ? -14.181 -16.193 -7.808 1.00 59.41 98 GLN A CA 1
ATOM 786 C C . GLN A 1 98 ? -12.964 -16.884 -7.168 1.00 59.41 98 GLN A C 1
ATOM 788 O O . GLN A 1 98 ? -12.026 -16.211 -6.732 1.00 59.41 98 GLN A O 1
ATOM 793 N N . LYS A 1 99 ? -12.950 -18.225 -7.090 1.00 61.78 99 LYS A N 1
ATOM 794 C CA . LYS A 1 99 ? -11.798 -18.982 -6.564 1.00 61.78 99 LYS A CA 1
ATOM 795 C C . LYS A 1 99 ? -10.558 -18.823 -7.444 1.00 61.78 99 LYS A C 1
ATOM 797 O O . LYS A 1 99 ? -9.457 -18.688 -6.905 1.00 61.78 99 LYS A O 1
ATOM 802 N N . ASP A 1 100 ? -10.745 -18.817 -8.760 1.00 64.75 100 ASP A N 1
ATOM 803 C CA . ASP A 1 100 ? -9.649 -18.683 -9.719 1.00 64.75 100 ASP A CA 1
ATOM 804 C C . ASP A 1 100 ? -9.117 -17.245 -9.751 1.00 64.75 100 ASP A C 1
ATOM 806 O O . ASP A 1 100 ? -7.904 -17.041 -9.658 1.00 64.75 100 ASP A O 1
ATOM 810 N N . ASP A 1 101 ? -10.010 -16.249 -9.710 1.00 66.69 101 ASP A N 1
ATOM 811 C CA . ASP A 1 101 ? -9.646 -14.832 -9.582 1.00 66.69 101 ASP A CA 1
ATOM 812 C C . ASP A 1 101 ? -8.838 -14.565 -8.305 1.00 66.69 101 ASP A C 1
ATOM 814 O O . ASP A 1 101 ? -7.791 -13.918 -8.333 1.00 66.69 101 ASP A O 1
ATOM 818 N N . TYR A 1 102 ? -9.271 -15.115 -7.166 1.00 69.12 102 TYR A N 1
ATOM 819 C CA . TYR A 1 102 ? -8.544 -14.987 -5.903 1.00 69.12 102 TYR A CA 1
ATOM 820 C C . TYR A 1 102 ? -7.129 -15.578 -5.976 1.00 69.12 102 TYR A C 1
ATOM 822 O O . TYR A 1 102 ? -6.169 -14.965 -5.496 1.00 69.12 102 TYR A O 1
ATOM 830 N N . LYS A 1 103 ? -6.985 -16.767 -6.577 1.00 74.00 103 LYS A N 1
ATOM 831 C CA . LYS A 1 103 ? -5.680 -17.412 -6.765 1.00 74.00 103 LYS A CA 1
ATOM 832 C C . LYS A 1 103 ? -4.778 -16.563 -7.663 1.00 74.00 103 LYS A C 1
ATOM 834 O O . LYS A 1 103 ? -3.599 -16.415 -7.346 1.00 74.00 103 LYS A O 1
ATOM 839 N N . SER A 1 104 ? -5.341 -15.962 -8.711 1.00 79.19 104 SER A N 1
ATOM 840 C CA . SER A 1 104 ? -4.647 -15.031 -9.604 1.00 79.19 104 SER A CA 1
ATOM 841 C C . SER A 1 104 ? -4.138 -13.791 -8.856 1.00 79.19 104 SER A C 1
ATOM 843 O O . SER A 1 104 ? -2.934 -13.530 -8.852 1.00 79.19 104 SER A O 1
ATOM 845 N N . TYR A 1 105 ? -4.999 -13.093 -8.103 1.00 79.62 105 TYR A N 1
ATOM 846 C CA . TYR A 1 105 ? -4.592 -11.918 -7.317 1.00 79.62 105 TYR A CA 1
ATOM 847 C C . TYR A 1 105 ? -3.517 -12.239 -6.277 1.00 79.62 105 TYR A C 1
ATOM 849 O O . TYR A 1 105 ? -2.581 -11.464 -6.080 1.00 79.62 105 TYR A O 1
ATOM 857 N N . LYS A 1 106 ? -3.623 -13.394 -5.611 1.00 83.19 106 LYS A N 1
ATOM 858 C CA . LYS A 1 106 ? -2.613 -13.848 -4.650 1.00 83.19 106 LYS A CA 1
ATOM 859 C C . LYS A 1 106 ? -1.244 -14.020 -5.308 1.00 83.19 106 LYS A C 1
ATOM 861 O O . LYS A 1 106 ? -0.249 -13.584 -4.736 1.00 83.19 106 LYS A O 1
ATOM 866 N N . LEU A 1 107 ? -1.190 -14.666 -6.473 1.00 85.56 107 LEU A N 1
ATOM 867 C CA . LEU A 1 107 ? 0.062 -14.887 -7.199 1.00 85.56 107 LEU A CA 1
ATOM 868 C C . LEU A 1 107 ? 0.696 -13.560 -7.624 1.00 85.56 107 LEU A C 1
ATOM 870 O O . LEU A 1 107 ? 1.875 -13.353 -7.359 1.00 85.56 107 LEU A O 1
ATOM 874 N N . GLN A 1 108 ? -0.101 -12.632 -8.156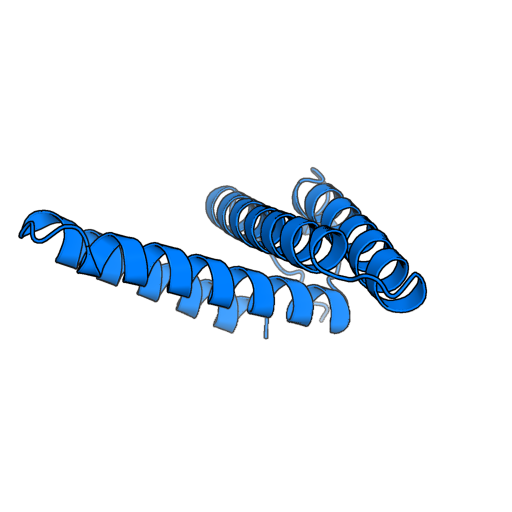 1.00 85.88 108 GLN A N 1
ATOM 875 C CA . GLN A 1 108 ? 0.375 -11.311 -8.577 1.00 85.88 108 GLN A CA 1
ATOM 876 C C . GLN A 1 108 ? 0.943 -10.487 -7.413 1.00 85.88 108 GLN A C 1
ATOM 878 O O . GLN A 1 108 ? 1.986 -9.853 -7.551 1.00 85.88 108 GLN A O 1
ATOM 883 N N . ILE A 1 109 ? 0.294 -10.523 -6.242 1.00 86.62 109 ILE A N 1
ATOM 884 C CA . ILE A 1 109 ? 0.811 -9.854 -5.040 1.00 86.62 109 ILE A CA 1
ATOM 885 C C . ILE A 1 109 ? 2.140 -10.485 -4.598 1.00 86.62 109 ILE A C 1
ATOM 887 O O . ILE A 1 109 ? 3.085 -9.757 -4.312 1.00 86.62 109 ILE A O 1
ATOM 891 N N . ILE A 1 110 ? 2.242 -11.819 -4.585 1.00 86.12 110 ILE A N 1
ATOM 892 C CA . ILE A 1 110 ? 3.476 -12.527 -4.199 1.00 86.12 110 ILE A CA 1
ATOM 893 C C . ILE A 1 110 ? 4.627 -12.213 -5.163 1.00 86.12 110 ILE A C 1
ATOM 895 O O . ILE A 1 110 ? 5.763 -12.022 -4.729 1.00 86.12 110 ILE A O 1
ATOM 899 N N . GLU A 1 111 ? 4.364 -12.187 -6.467 1.00 88.62 111 GLU A N 1
ATOM 900 C CA . GLU A 1 111 ? 5.370 -11.851 -7.479 1.00 88.62 111 GLU A CA 1
ATOM 901 C C . GLU A 1 111 ? 5.875 -10.420 -7.308 1.00 88.62 111 GLU A C 1
ATOM 903 O O . GLU A 1 111 ? 7.086 -10.190 -7.288 1.00 88.62 111 GLU A O 1
ATOM 908 N N . LEU A 1 112 ? 4.960 -9.479 -7.083 1.00 88.81 112 LEU A N 1
ATOM 909 C CA . LEU A 1 112 ? 5.307 -8.092 -6.815 1.00 88.81 112 LEU A CA 1
ATOM 910 C C . LEU A 1 112 ? 6.108 -7.937 -5.512 1.00 88.81 112 LEU A C 1
ATOM 912 O O . LEU A 1 112 ? 7.103 -7.216 -5.482 1.00 88.81 112 LEU A O 1
ATOM 916 N N . GLU A 1 113 ? 5.737 -8.641 -4.441 1.00 86.50 113 GLU A N 1
ATOM 917 C CA . GLU A 1 113 ? 6.489 -8.626 -3.180 1.00 86.50 113 GLU A CA 1
ATOM 918 C C . GLU A 1 113 ? 7.918 -9.153 -3.341 1.00 86.50 113 GLU A C 1
ATOM 920 O O . GLU A 1 113 ? 8.841 -8.567 -2.773 1.00 86.50 113 GLU A O 1
ATOM 925 N N . LYS A 1 114 ? 8.111 -10.220 -4.128 1.00 87.50 114 LYS A N 1
ATOM 926 C CA . LYS A 1 114 ? 9.445 -10.753 -4.455 1.00 87.50 114 LYS A CA 1
ATOM 927 C C . LYS A 1 114 ? 10.271 -9.752 -5.253 1.00 87.50 114 LYS A C 1
ATOM 929 O O . LYS A 1 114 ? 11.461 -9.597 -5.000 1.00 87.50 114 LYS A O 1
ATOM 934 N N . LYS A 1 115 ? 9.640 -9.068 -6.207 1.00 87.75 115 LYS A N 1
ATOM 935 C CA . LYS A 1 115 ? 10.283 -8.050 -7.044 1.00 87.75 115 LYS A CA 1
ATOM 936 C C . LYS A 1 115 ? 10.745 -6.836 -6.235 1.00 87.75 115 LYS A C 1
ATOM 938 O O . LYS A 1 115 ? 11.755 -6.226 -6.566 1.00 87.75 115 LYS A O 1
ATOM 943 N N . LEU A 1 116 ? 10.028 -6.514 -5.160 1.00 85.44 116 LEU A N 1
ATOM 944 C CA . LEU A 1 116 ? 10.342 -5.410 -4.254 1.00 85.44 116 LEU A CA 1
ATOM 945 C C . LEU A 1 116 ? 11.503 -5.692 -3.279 1.00 85.44 116 LEU A C 1
ATOM 947 O O . LEU A 1 116 ? 11.922 -4.753 -2.603 1.00 85.44 116 LEU A O 1
ATOM 951 N N . GLY A 1 117 ? 12.024 -6.927 -3.207 1.00 74.44 117 GLY A N 1
ATOM 952 C CA . GLY A 1 117 ? 13.099 -7.320 -2.279 1.00 74.44 117 GLY A CA 1
ATOM 953 C C . GLY A 1 117 ? 12.594 -7.538 -0.864 1.00 74.44 117 GLY A C 1
ATOM 954 O O . GLY A 1 117 ? 12.435 -6.563 -0.094 1.00 74.44 117 GLY A O 1
#

Sequence (117 aa):
MSSYLCLTDYEKNLIDSALLILMQKNIQYSNQSTEDFIQQHYQNFNLTLFELCAKIKSPDFDKNMSLSSKEIKSIKKGLTSLYSLISQKAVKKKEANQKDDYKSYKLQIIELEKKLG

pLDDT: mean 84.12, std 11.95, range [33.31, 95.44]